Protein AF-A0A9D1M3H6-F1 (afdb_monomer_lite)

Radius of gyration: 20.83 Å; chains: 1; bounding box: 47×31×53 Å

Organism: NCBI:txid2840917

Structure (mmCIF, N/CA/C/O backbone):
data_AF-A0A9D1M3H6-F1
#
_entry.id   AF-A0A9D1M3H6-F1
#
loop_
_atom_site.group_PDB
_atom_site.id
_atom_site.type_symbol
_atom_site.label_atom_id
_atom_site.label_alt_id
_atom_site.label_comp_id
_atom_site.label_asym_id
_atom_site.label_entity_id
_atom_site.label_seq_id
_atom_site.pdbx_PDB_ins_code
_atom_site.Cartn_x
_atom_site.Cartn_y
_atom_site.Cartn_z
_atom_site.occupancy
_atom_site.B_iso_or_equiv
_atom_site.auth_seq_id
_atom_site.auth_comp_id
_atom_site.auth_asym_id
_atom_site.auth_atom_id
_atom_site.pdbx_PDB_model_num
ATOM 1 N N . MET A 1 1 ? 2.008 -1.359 24.273 1.00 70.06 1 MET A N 1
ATOM 2 C CA . MET A 1 1 ? 1.158 -1.748 25.424 1.00 70.06 1 MET A CA 1
ATOM 3 C C . MET A 1 1 ? 1.472 -3.184 25.779 1.00 70.06 1 MET A C 1
ATOM 5 O O . MET A 1 1 ? 1.703 -3.962 24.865 1.00 70.06 1 MET A O 1
ATOM 9 N N . ASN A 1 2 ? 1.481 -3.533 27.064 1.00 79.81 2 ASN A N 1
ATOM 10 C CA . ASN A 1 2 ? 1.615 -4.932 27.475 1.00 79.81 2 ASN A CA 1
ATOM 11 C C . ASN A 1 2 ? 0.272 -5.684 27.348 1.00 79.81 2 ASN A C 1
ATOM 13 O O . ASN A 1 2 ? -0.793 -5.068 27.274 1.00 79.81 2 ASN A O 1
ATOM 17 N N . TYR A 1 3 ? 0.318 -7.016 27.345 1.00 74.44 3 TYR A N 1
ATOM 18 C CA . TYR A 1 3 ? -0.851 -7.882 27.142 1.00 74.44 3 TYR A CA 1
ATOM 19 C C . TYR A 1 3 ? -2.010 -7.603 28.121 1.00 74.44 3 TYR A C 1
ATOM 21 O O . TYR A 1 3 ? -3.166 -7.483 27.715 1.00 74.44 3 TYR A O 1
ATOM 29 N N . LYS A 1 4 ? -1.705 -7.398 29.412 1.00 78.25 4 LYS A N 1
ATOM 30 C CA . LYS A 1 4 ? -2.712 -7.070 30.441 1.00 78.25 4 LYS A CA 1
ATOM 31 C C . LYS A 1 4 ? -3.435 -5.753 30.143 1.00 78.25 4 LYS A C 1
ATOM 33 O O . LYS A 1 4 ? -4.651 -5.666 30.302 1.00 78.25 4 LYS A O 1
ATOM 38 N N . GLN A 1 5 ? -2.708 -4.731 29.690 1.00 79.56 5 GLN A N 1
ATOM 39 C CA . GLN A 1 5 ? -3.295 -3.447 29.299 1.00 79.56 5 GLN A CA 1
ATOM 40 C C . GLN A 1 5 ? -4.213 -3.594 28.081 1.00 79.56 5 GLN A C 1
ATOM 42 O O . GLN A 1 5 ? -5.284 -2.991 28.058 1.00 79.56 5 GLN A O 1
ATOM 47 N N . ILE A 1 6 ? -3.809 -4.400 27.095 1.00 75.56 6 ILE A N 1
ATOM 48 C CA . ILE A 1 6 ? -4.586 -4.674 25.878 1.00 75.56 6 ILE A CA 1
ATOM 49 C C . ILE A 1 6 ? -5.920 -5.329 26.252 1.00 75.56 6 ILE A C 1
ATOM 51 O O . ILE A 1 6 ? -6.974 -4.786 25.920 1.00 75.56 6 ILE A O 1
ATOM 55 N N . ILE A 1 7 ? -5.888 -6.416 27.030 1.00 76.00 7 ILE A N 1
ATOM 56 C CA . ILE A 1 7 ? -7.101 -7.078 27.538 1.00 76.00 7 ILE A CA 1
ATOM 57 C C . ILE A 1 7 ? -7.979 -6.100 28.321 1.00 76.00 7 ILE A C 1
ATOM 59 O O . ILE A 1 7 ? -9.190 -6.060 28.114 1.00 76.00 7 ILE A O 1
ATOM 63 N N . GLY A 1 8 ? -7.384 -5.273 29.185 1.00 77.06 8 GLY A N 1
ATOM 64 C CA . GLY A 1 8 ? -8.122 -4.274 29.955 1.00 77.06 8 GLY A CA 1
ATOM 65 C C . GLY A 1 8 ? -8.853 -3.252 29.078 1.00 77.06 8 GLY A C 1
ATOM 66 O O . GLY A 1 8 ? -9.978 -2.867 29.395 1.00 77.06 8 GLY A O 1
ATOM 67 N N . VAL A 1 9 ? -8.257 -2.824 27.959 1.00 78.94 9 VAL A N 1
ATOM 68 C CA . VAL A 1 9 ? -8.929 -1.944 26.991 1.00 78.94 9 VAL A CA 1
ATOM 69 C C . VAL A 1 9 ? -10.093 -2.662 26.326 1.00 78.94 9 VAL A C 1
ATOM 71 O O . VAL A 1 9 ? -11.199 -2.123 26.335 1.00 78.94 9 VAL A O 1
ATOM 74 N N . PHE A 1 10 ? -9.881 -3.876 25.812 1.00 74.88 10 PHE A N 1
ATOM 75 C CA . PHE A 1 10 ? -10.959 -4.641 25.189 1.00 74.88 10 PHE A CA 1
ATOM 76 C C . PHE A 1 10 ? -12.098 -4.904 26.177 1.00 74.88 10 PHE A C 1
ATOM 78 O O . PHE A 1 10 ? -13.248 -4.627 25.853 1.00 74.88 10 PHE A O 1
ATOM 85 N N . SER A 1 11 ? -11.812 -5.329 27.405 1.00 75.38 11 SER A N 1
ATOM 86 C CA . SER A 1 11 ? -12.838 -5.589 28.422 1.00 75.38 11 SER A CA 1
ATOM 87 C C . SER A 1 11 ? -13.681 -4.344 28.709 1.00 75.38 11 SER A C 1
ATOM 89 O O . SER A 1 11 ? -14.906 -4.379 28.588 1.00 75.38 11 SER A O 1
ATOM 91 N N . ARG A 1 12 ? -13.032 -3.195 28.951 1.00 77.00 12 ARG A N 1
ATOM 92 C CA . ARG A 1 12 ? -13.730 -1.930 29.235 1.00 77.00 12 ARG A CA 1
ATOM 93 C C . ARG A 1 12 ? -14.523 -1.385 28.049 1.00 77.00 12 ARG A C 1
ATOM 95 O O . ARG A 1 12 ? -15.589 -0.814 28.249 1.00 77.00 12 ARG A O 1
ATOM 102 N N . LYS A 1 13 ? -13.987 -1.495 26.830 1.00 72.88 13 LYS A N 1
ATOM 103 C CA . LYS A 1 13 ? -14.563 -0.859 25.632 1.00 72.88 13 LYS A CA 1
ATOM 104 C C . LYS A 1 13 ? -15.571 -1.736 24.899 1.00 72.88 13 LYS A C 1
ATOM 106 O O . LYS A 1 13 ? -16.406 -1.200 24.187 1.00 72.88 13 LYS A O 1
ATOM 111 N N . THR A 1 14 ? -15.487 -3.056 25.050 1.00 64.31 14 THR A N 1
ATOM 112 C CA . THR A 1 14 ? -16.315 -4.009 24.290 1.00 64.31 14 THR A CA 1
ATOM 113 C C . THR A 1 14 ? -17.298 -4.785 25.163 1.00 64.31 14 THR A C 1
ATOM 115 O O . THR A 1 14 ? -18.251 -5.359 24.640 1.00 64.31 14 THR A O 1
ATOM 118 N N . GLN A 1 15 ? -17.074 -4.821 26.487 1.00 64.31 15 GLN A N 1
ATOM 119 C CA . GLN A 1 15 ? -17.830 -5.652 27.433 1.00 64.31 15 GLN A CA 1
ATOM 120 C C . GLN A 1 15 ? -17.930 -7.130 26.999 1.00 64.31 15 GLN A C 1
ATOM 122 O O . GLN A 1 15 ? -18.896 -7.828 27.325 1.00 64.31 15 GLN A O 1
ATOM 127 N N . LEU A 1 16 ? -16.964 -7.618 26.213 1.00 59.72 16 LEU A N 1
ATOM 128 C CA . LEU A 1 16 ? -16.897 -9.023 25.830 1.00 59.72 16 LEU A CA 1
ATOM 129 C C . LEU A 1 16 ? -16.544 -9.852 27.073 1.00 59.72 16 LEU A C 1
ATOM 131 O O . LEU A 1 16 ? -15.581 -9.563 27.783 1.00 59.72 16 LEU A O 1
ATOM 135 N N . LYS A 1 17 ? -17.342 -10.886 27.346 1.00 57.31 17 LYS A N 1
ATOM 136 C CA . LYS A 1 17 ? -17.056 -11.857 28.410 1.00 57.31 17 LYS A CA 1
ATOM 137 C C . LYS A 1 17 ? -15.958 -12.810 27.925 1.00 57.31 17 LYS A C 1
ATOM 139 O O . LYS A 1 17 ? -15.936 -13.147 26.744 1.00 57.31 17 LYS A O 1
ATOM 144 N N . ASN A 1 18 ? -15.082 -13.257 28.824 1.00 59.19 18 ASN A N 1
ATOM 145 C CA . ASN A 1 18 ? -14.016 -14.230 28.544 1.00 59.19 18 ASN A CA 1
ATOM 146 C C . ASN A 1 18 ? -12.940 -13.764 27.536 1.00 59.19 18 ASN A C 1
ATOM 148 O O . ASN A 1 18 ? -12.353 -14.599 26.849 1.00 59.19 18 ASN A O 1
ATOM 152 N N . ILE A 1 19 ? -12.645 -12.456 27.437 1.00 59.03 19 ILE A N 1
ATOM 153 C CA . ILE A 1 19 ? -11.546 -11.947 26.579 1.00 59.03 19 ILE A CA 1
ATOM 154 C C . ILE A 1 19 ? -10.206 -12.610 26.922 1.00 59.03 19 ILE A C 1
ATOM 156 O O . ILE A 1 19 ? -9.395 -12.841 26.033 1.00 59.03 19 ILE A O 1
ATOM 160 N N . GLU A 1 20 ? -9.983 -12.952 28.191 1.00 56.38 20 GLU A N 1
ATOM 161 C CA . GLU A 1 20 ? -8.773 -13.644 28.650 1.00 56.38 20 GLU A CA 1
ATOM 162 C C . GLU A 1 20 ? -8.575 -15.044 28.053 1.00 56.38 20 GLU A C 1
ATOM 164 O O . GLU A 1 20 ? -7.439 -15.505 27.960 1.00 56.38 20 GLU A O 1
ATOM 169 N N . ASN A 1 21 ? -9.652 -15.682 27.581 1.00 52.91 21 ASN A N 1
ATOM 170 C CA . ASN A 1 21 ? -9.607 -16.980 26.905 1.00 52.91 21 ASN A CA 1
ATOM 171 C C . ASN A 1 21 ? -9.365 -16.851 25.397 1.00 52.91 21 ASN A C 1
ATOM 173 O O . ASN A 1 21 ? -9.100 -17.849 24.723 1.00 52.91 21 ASN A O 1
ATOM 177 N N . VAL A 1 22 ? -9.452 -15.639 24.846 1.00 55.09 22 VAL A N 1
ATOM 178 C CA . VAL A 1 22 ? -9.087 -15.399 23.455 1.00 55.09 22 VAL A CA 1
ATOM 179 C C . VAL A 1 22 ? -7.563 -15.380 23.394 1.00 55.09 22 VAL A C 1
ATOM 181 O O . VAL A 1 22 ? -6.925 -14.478 23.932 1.00 55.09 22 VAL A O 1
ATOM 184 N N . ARG A 1 23 ? -6.960 -16.381 22.739 1.00 52.44 23 ARG A N 1
ATOM 185 C CA . ARG A 1 23 ? -5.527 -16.362 22.420 1.00 52.44 23 ARG A CA 1
ATOM 186 C C . ARG A 1 23 ? -5.271 -15.263 21.397 1.00 52.44 23 ARG A C 1
ATOM 188 O O . ARG A 1 23 ? -5.345 -15.482 20.191 1.00 52.44 23 ARG A O 1
ATOM 195 N N . LEU A 1 24 ? -4.996 -14.068 21.901 1.00 56.06 24 LEU A N 1
ATOM 196 C CA . LEU A 1 24 ? -4.527 -12.939 21.118 1.00 56.06 24 LEU A CA 1
ATOM 197 C C . LEU A 1 24 ? -3.051 -13.194 20.793 1.00 56.06 24 LEU A C 1
ATOM 199 O O . LEU A 1 24 ? -2.171 -12.632 21.435 1.00 56.06 24 LEU A O 1
ATOM 203 N N . ASN A 1 25 ? -2.772 -14.125 19.876 1.00 51.84 25 ASN A N 1
ATOM 204 C CA . ASN A 1 25 ? -1.402 -14.360 19.427 1.00 51.84 25 ASN A CA 1
ATOM 205 C C . ASN A 1 25 ? -0.827 -13.047 18.870 1.00 51.84 25 ASN A C 1
ATOM 207 O O . ASN A 1 25 ? -1.521 -12.313 18.164 1.00 51.84 25 ASN A O 1
ATOM 211 N N . ASP A 1 26 ? 0.437 -12.774 19.197 1.00 50.47 26 ASP A N 1
ATOM 212 C CA . ASP A 1 26 ? 1.200 -11.537 18.946 1.00 50.47 26 ASP A CA 1
ATOM 213 C C . ASP A 1 26 ? 1.441 -11.191 17.458 1.00 50.47 26 ASP A C 1
ATOM 215 O O . ASP A 1 26 ? 2.391 -10.499 17.099 1.00 50.47 26 ASP A O 1
ATOM 219 N N . GLY A 1 27 ? 0.581 -11.626 16.546 1.00 53.16 27 GLY A N 1
ATOM 220 C CA . GLY A 1 27 ? 0.722 -11.300 15.141 1.00 53.16 27 GLY A CA 1
ATOM 221 C C . GLY A 1 27 ? -0.493 -11.717 14.344 1.00 53.16 27 GLY A C 1
ATOM 222 O O . GLY A 1 27 ? -0.684 -12.902 14.096 1.00 53.16 27 GLY A O 1
ATOM 223 N N . LYS A 1 28 ? -1.215 -10.698 13.863 1.00 54.66 28 LYS A N 1
ATOM 224 C CA . LYS A 1 28 ? -2.312 -10.746 12.884 1.00 54.66 28 LYS A CA 1
ATOM 225 C C . LYS A 1 28 ? -3.660 -11.170 13.472 1.00 54.66 28 LYS A C 1
ATOM 227 O O . LYS A 1 28 ? -3.860 -12.298 13.909 1.00 54.66 28 LYS A O 1
ATOM 232 N N . ILE A 1 29 ? -4.611 -10.235 13.462 1.00 56.31 29 ILE A N 1
ATOM 233 C CA . ILE A 1 29 ? -6.011 -10.522 13.779 1.00 56.31 29 ILE A CA 1
ATOM 234 C C . ILE A 1 29 ? -6.713 -10.975 12.505 1.00 56.31 29 ILE A C 1
ATOM 236 O O . ILE A 1 29 ? -6.672 -10.291 11.484 1.00 56.31 29 ILE A O 1
ATOM 240 N N . GLU A 1 30 ? -7.418 -12.099 12.585 1.00 61.38 30 GLU A N 1
ATOM 241 C CA . GLU A 1 30 ? -8.314 -12.520 11.517 1.00 61.38 30 GLU A CA 1
ATOM 242 C C . GLU A 1 30 ? -9.438 -11.481 11.328 1.00 61.38 30 GLU A C 1
ATOM 244 O O . GLU A 1 30 ? -10.147 -11.121 12.273 1.00 61.38 30 GLU A O 1
ATOM 249 N N . ILE A 1 31 ? -9.636 -11.011 10.092 1.00 60.88 31 ILE A N 1
ATOM 250 C CA . ILE A 1 31 ? -10.613 -9.960 9.748 1.00 60.88 31 ILE A CA 1
ATOM 251 C C . ILE A 1 31 ? -12.024 -10.275 10.268 1.00 60.88 31 ILE A C 1
ATOM 253 O O . ILE A 1 31 ? -12.735 -9.370 10.711 1.00 60.88 31 ILE A O 1
ATOM 257 N N . ASN A 1 32 ? -12.448 -11.540 10.234 1.00 62.97 32 ASN A N 1
ATOM 258 C CA . ASN A 1 32 ? -13.777 -11.942 10.700 1.00 62.97 32 ASN A CA 1
ATOM 259 C C . ASN A 1 32 ? -13.934 -11.764 12.212 1.00 62.97 32 ASN A C 1
ATOM 261 O O . ASN A 1 32 ? -14.966 -11.274 12.679 1.00 62.97 32 ASN A O 1
ATOM 265 N N . PHE A 1 33 ? -12.888 -12.090 12.970 1.00 67.50 33 PHE A N 1
ATOM 266 C CA . PHE A 1 33 ? -12.861 -11.892 14.411 1.00 67.50 33 PHE A CA 1
ATOM 267 C C . PHE A 1 33 ? -12.920 -10.400 14.763 1.00 67.50 33 PHE A C 1
ATOM 269 O O . PHE A 1 33 ? -13.733 -9.990 15.593 1.00 67.50 33 PHE A O 1
ATOM 276 N N . LEU A 1 34 ? -12.163 -9.556 14.053 1.00 67.56 34 LEU A N 1
ATOM 277 C CA . LEU A 1 34 ? -12.243 -8.107 14.240 1.00 67.56 34 LEU A CA 1
ATOM 278 C C . LEU A 1 34 ? -13.634 -7.550 13.920 1.00 67.56 34 LEU A C 1
ATOM 280 O O . LEU A 1 34 ? -14.164 -6.746 14.685 1.00 67.56 34 LEU A O 1
ATOM 284 N N . LYS A 1 35 ? -14.251 -7.983 12.815 1.00 66.94 35 LYS A N 1
ATOM 285 C CA . LYS A 1 35 ? -15.619 -7.577 12.455 1.00 66.94 35 LYS A CA 1
ATOM 286 C C . LYS A 1 35 ? -16.620 -7.936 13.552 1.00 66.94 35 LYS A C 1
ATOM 288 O O . LYS A 1 35 ? -17.513 -7.138 13.827 1.00 66.94 35 LYS A O 1
ATOM 293 N N . SER A 1 36 ? -16.456 -9.094 14.194 1.00 68.56 36 SER A N 1
ATOM 294 C CA . SER A 1 36 ? -17.273 -9.510 15.340 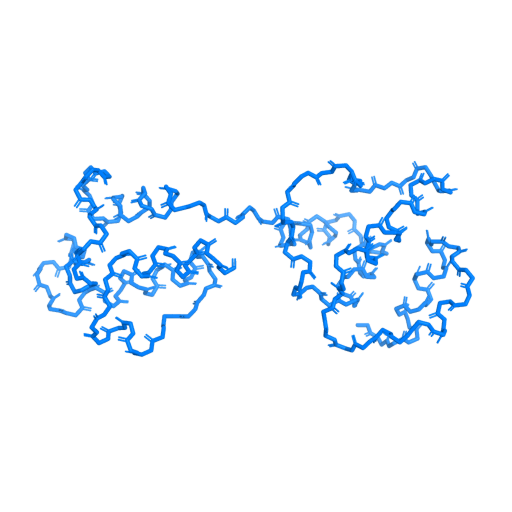1.00 68.56 36 SER A CA 1
ATOM 295 C C . SER A 1 36 ? -17.095 -8.578 16.546 1.00 68.56 36 SER A C 1
ATOM 297 O O . SER A 1 36 ? -18.081 -8.134 17.140 1.00 68.56 36 SER A O 1
ATOM 299 N N . ILE A 1 37 ? -15.850 -8.194 16.856 1.00 68.94 37 ILE A N 1
ATOM 300 C CA . ILE A 1 37 ? -15.549 -7.224 17.917 1.00 68.94 37 ILE A CA 1
ATOM 301 C C . ILE A 1 37 ? -16.177 -5.861 17.599 1.00 68.94 37 ILE A C 1
ATOM 303 O O . ILE A 1 37 ? -16.911 -5.322 18.423 1.00 68.94 37 ILE A O 1
ATOM 307 N N . VAL A 1 38 ? -15.940 -5.312 16.404 1.00 69.31 38 VAL A N 1
ATOM 308 C CA . VAL A 1 38 ? -16.473 -4.003 15.983 1.00 69.31 38 VAL A CA 1
ATOM 309 C C . VAL A 1 38 ? -18.000 -3.996 16.005 1.00 69.31 38 VAL A C 1
ATOM 311 O O . VAL A 1 38 ? -18.601 -3.044 16.500 1.00 69.31 38 VAL A O 1
ATOM 314 N N . ARG A 1 39 ? -18.640 -5.069 15.523 1.00 70.69 39 ARG A N 1
ATOM 315 C CA . ARG A 1 39 ? -20.097 -5.229 15.592 1.00 70.69 39 ARG A CA 1
ATOM 316 C C . ARG A 1 39 ? -20.584 -5.216 17.042 1.00 70.69 39 ARG A C 1
ATOM 318 O O . ARG A 1 39 ? -21.494 -4.457 17.355 1.00 70.69 39 ARG A O 1
ATOM 325 N N . SER A 1 40 ? -19.922 -5.960 17.927 1.00 66.69 40 SER A N 1
ATOM 326 C CA . SER A 1 40 ? -20.262 -6.002 19.355 1.00 66.69 40 SER A CA 1
ATOM 327 C C . SER A 1 40 ? -20.150 -4.628 20.024 1.00 66.69 40 SER A C 1
ATOM 329 O O . SER A 1 40 ? -21.027 -4.253 20.799 1.00 66.69 40 SER A O 1
ATOM 331 N N . ILE A 1 41 ? -19.108 -3.848 19.706 1.00 64.44 41 ILE A N 1
ATOM 332 C CA . ILE A 1 41 ? -18.961 -2.470 20.203 1.00 64.44 41 ILE A CA 1
ATOM 333 C C . ILE A 1 41 ? -20.089 -1.585 19.651 1.00 64.44 41 ILE A C 1
ATOM 335 O O . ILE A 1 41 ? -20.717 -0.842 20.405 1.00 64.44 41 ILE A O 1
ATOM 339 N N . SER A 1 42 ? -20.373 -1.674 18.349 1.00 67.00 42 SER A N 1
ATOM 340 C CA . SER A 1 42 ? -21.428 -0.890 17.699 1.00 67.00 42 SER A CA 1
ATOM 341 C C . SER A 1 42 ? -22.798 -1.130 18.328 1.00 67.00 42 SER A C 1
ATOM 343 O O . SER A 1 42 ? -23.520 -0.174 18.586 1.00 67.00 42 SER A O 1
ATOM 345 N N . GLU A 1 43 ? -23.157 -2.392 18.558 1.00 70.00 43 GLU A N 1
ATOM 346 C CA . GLU A 1 43 ? -24.468 -2.792 19.080 1.00 70.00 43 GLU A CA 1
ATOM 347 C C . GLU A 1 43 ? -24.640 -2.439 20.560 1.00 70.00 43 GLU A C 1
ATOM 349 O O . GLU A 1 43 ? -25.735 -2.084 20.982 1.00 70.00 43 GLU A O 1
ATOM 354 N N . ARG A 1 44 ? -23.567 -2.530 21.358 1.00 65.81 44 ARG A N 1
ATOM 355 C CA . ARG A 1 44 ? -23.645 -2.372 22.821 1.00 65.81 44 ARG A CA 1
ATOM 356 C C . ARG A 1 44 ? -23.318 -0.972 23.308 1.00 65.81 44 ARG A C 1
ATOM 358 O O . ARG A 1 44 ? -23.843 -0.537 24.327 1.00 65.81 44 ARG A O 1
ATOM 365 N N . CYS A 1 45 ? -22.419 -0.281 22.619 1.00 62.03 45 CYS A N 1
ATOM 366 C CA . CYS A 1 45 ? -21.927 1.026 23.038 1.00 62.03 45 CYS A CA 1
ATOM 367 C C . CYS A 1 45 ? -22.435 2.162 22.147 1.00 62.03 45 CYS A C 1
ATOM 369 O O . CYS A 1 45 ? -22.153 3.315 22.466 1.00 62.03 45 CYS A O 1
ATOM 371 N N . PHE A 1 46 ? -23.128 1.857 21.036 1.00 59.16 46 PHE A N 1
ATOM 372 C CA . PHE A 1 46 ? -23.578 2.825 20.018 1.00 59.16 46 PHE A CA 1
ATOM 373 C C . PHE A 1 46 ? -22.469 3.789 19.567 1.00 59.16 46 PHE A C 1
ATOM 375 O O . PHE A 1 46 ? -22.709 4.924 19.162 1.00 59.16 46 PHE A O 1
ATOM 382 N N . ARG A 1 47 ? -21.220 3.338 19.681 1.00 56.69 47 ARG A N 1
ATOM 383 C CA . ARG A 1 47 ? -20.012 4.113 19.436 1.00 56.69 47 ARG A CA 1
ATOM 384 C C . ARG A 1 47 ? -19.075 3.228 18.662 1.00 56.69 47 ARG A C 1
ATOM 386 O O . ARG A 1 47 ? -18.514 2.292 19.211 1.00 56.69 47 ARG A O 1
ATOM 393 N N . THR A 1 48 ? -18.906 3.511 17.388 1.00 59.81 48 THR A N 1
ATOM 394 C CA . THR A 1 48 ? -17.909 2.820 16.588 1.00 59.81 48 THR A CA 1
ATOM 395 C C . THR A 1 48 ? -17.361 3.786 15.561 1.00 59.81 48 THR A C 1
ATOM 397 O O . THR A 1 48 ? -18.109 4.430 14.832 1.00 59.81 48 THR A O 1
ATOM 400 N N . GLU A 1 49 ? -16.038 3.888 15.518 1.00 58.84 49 GLU A N 1
ATOM 401 C CA . GLU A 1 49 ? -15.330 4.672 14.507 1.00 58.84 49 GLU A CA 1
ATOM 402 C C . GLU A 1 49 ? -15.287 3.952 13.148 1.00 58.84 49 GLU A C 1
ATOM 404 O O . GLU A 1 49 ? -14.821 4.516 12.162 1.00 58.84 49 GLU A O 1
ATOM 409 N N . PHE A 1 50 ? -15.789 2.712 13.080 1.00 63.69 50 PHE A N 1
ATOM 410 C CA . PHE A 1 50 ? -15.713 1.853 11.904 1.00 63.69 50 PHE A CA 1
ATOM 411 C C . PHE A 1 50 ? -17.072 1.274 11.518 1.00 63.69 50 PHE A C 1
ATOM 413 O O . PHE A 1 50 ? -17.868 0.847 12.356 1.00 63.69 50 PHE A O 1
ATOM 420 N N . SER A 1 51 ? -17.318 1.180 10.214 1.00 66.19 51 SER A N 1
ATOM 421 C CA . SER A 1 51 ? -18.515 0.522 9.696 1.00 66.19 51 SER A CA 1
ATOM 422 C C . SER A 1 51 ? -18.272 -0.979 9.515 1.00 66.19 51 SER A C 1
ATOM 424 O O . SER A 1 51 ? -17.481 -1.354 8.645 1.00 66.19 51 SER A O 1
ATOM 426 N N . PRO A 1 52 ? -18.997 -1.873 10.216 1.00 62.97 52 PRO A N 1
ATOM 427 C CA . PRO A 1 52 ? -18.907 -3.316 9.976 1.00 62.97 52 PRO A CA 1
ATOM 428 C C . PRO A 1 52 ? -19.422 -3.726 8.581 1.00 62.97 52 PRO A C 1
ATOM 430 O O . PRO A 1 52 ? -19.292 -4.887 8.197 1.00 62.97 52 PRO A O 1
ATOM 433 N N . ARG A 1 53 ? -20.017 -2.788 7.827 1.00 65.94 53 ARG A N 1
ATOM 434 C CA . ARG A 1 53 ? -20.526 -2.969 6.458 1.00 65.94 53 ARG A CA 1
ATOM 435 C C . ARG A 1 53 ? -19.546 -2.501 5.377 1.00 65.94 53 ARG A C 1
ATOM 437 O O . ARG A 1 53 ? -19.859 -2.627 4.195 1.00 65.94 53 ARG A O 1
ATOM 444 N N . SER A 1 54 ? -18.399 -1.932 5.756 1.00 66.25 54 SER A N 1
ATOM 445 C CA . SER A 1 54 ? -17.387 -1.489 4.796 1.00 66.25 54 SER A CA 1
ATOM 446 C C . SER A 1 54 ? -16.922 -2.655 3.920 1.00 66.25 54 SER A C 1
ATOM 448 O O . SER A 1 54 ? -16.587 -3.728 4.427 1.00 66.25 54 SER A O 1
ATOM 450 N N . ARG A 1 55 ? -16.897 -2.431 2.602 1.00 61.31 55 ARG A N 1
ATOM 451 C CA . ARG A 1 55 ? -16.346 -3.375 1.616 1.00 61.31 55 ARG A CA 1
ATOM 452 C C . ARG A 1 55 ? -14.838 -3.214 1.419 1.00 61.31 55 ARG A C 1
ATOM 454 O O . ARG A 1 55 ? -14.239 -4.040 0.742 1.00 61.31 55 ARG A O 1
ATOM 461 N N . TYR A 1 56 ? -14.230 -2.171 1.985 1.00 59.72 56 TYR A N 1
ATOM 462 C CA . TYR A 1 56 ? -12.797 -1.946 1.844 1.00 59.72 56 TYR A CA 1
ATOM 463 C C . TYR A 1 56 ? -12.005 -3.055 2.541 1.00 59.72 56 TYR A C 1
ATOM 465 O O . TYR A 1 56 ? -12.260 -3.381 3.704 1.00 59.72 56 TYR A O 1
ATOM 473 N N . ALA A 1 57 ? -11.030 -3.611 1.820 1.00 53.38 57 ALA A N 1
ATOM 474 C CA . ALA A 1 57 ? -10.014 -4.508 2.353 1.00 53.38 57 ALA A CA 1
ATOM 475 C C . ALA A 1 57 ? -9.029 -3.688 3.194 1.00 53.38 57 ALA A C 1
ATOM 477 O O . ALA A 1 57 ? -7.929 -3.347 2.774 1.00 53.38 57 ALA A O 1
ATOM 478 N N . TRP A 1 58 ? -9.489 -3.288 4.370 1.00 62.25 58 TRP A N 1
ATOM 479 C CA . TRP A 1 58 ? -8.673 -2.643 5.382 1.00 62.25 58 TRP A CA 1
ATOM 480 C C . TRP A 1 58 ? -7.443 -3.515 5.696 1.00 62.25 58 TRP A C 1
ATOM 482 O O . TRP A 1 58 ? -7.574 -4.741 5.769 1.00 62.25 58 TRP A O 1
ATOM 492 N N . ASN A 1 59 ? -6.267 -2.919 5.922 1.00 59.22 59 ASN A N 1
ATOM 493 C CA . ASN A 1 59 ? -4.998 -3.646 6.097 1.00 59.22 59 ASN A CA 1
ATOM 494 C C . ASN A 1 59 ? -4.884 -4.403 7.447 1.00 59.22 59 ASN A C 1
ATOM 496 O O . ASN A 1 59 ? -3.792 -4.636 7.959 1.00 59.22 59 ASN A O 1
ATOM 500 N N . TRP A 1 60 ? -6.006 -4.812 8.053 1.00 59.53 60 TRP A N 1
ATOM 501 C CA . TRP A 1 60 ? -6.063 -5.438 9.382 1.00 59.53 60 TRP A CA 1
ATOM 502 C C . TRP A 1 60 ? -5.274 -6.730 9.499 1.00 59.53 60 TRP A C 1
ATOM 504 O O . TRP A 1 60 ? -4.834 -7.058 10.599 1.00 59.53 60 TRP A O 1
ATOM 514 N N . ASN A 1 61 ? -5.060 -7.431 8.383 1.00 53.88 61 ASN A N 1
ATOM 515 C CA . ASN A 1 61 ? -4.257 -8.649 8.362 1.00 53.88 61 ASN A CA 1
ATOM 516 C C . ASN A 1 61 ? -2.851 -8.423 8.933 1.00 53.88 61 ASN A C 1
ATOM 518 O O . ASN A 1 61 ? -2.254 -9.375 9.411 1.00 53.88 61 ASN A O 1
ATOM 522 N N . ASN A 1 62 ? -2.329 -7.193 8.927 1.00 60.16 62 ASN A N 1
ATOM 523 C CA . ASN A 1 62 ? -1.005 -6.874 9.463 1.00 60.16 62 ASN A CA 1
ATOM 524 C C . ASN A 1 62 ? -1.044 -5.965 10.707 1.00 60.16 62 ASN A C 1
ATOM 526 O O . ASN A 1 62 ? 0.004 -5.585 11.220 1.00 60.16 62 ASN A O 1
ATOM 530 N N . VAL A 1 63 ? -2.229 -5.641 11.235 1.00 69.00 63 VAL A N 1
ATOM 531 C CA . VAL A 1 63 ? -2.363 -4.746 12.392 1.00 69.00 63 VAL A CA 1
ATOM 532 C C . VAL A 1 63 ? -2.242 -5.536 13.691 1.00 69.00 63 VAL A C 1
ATOM 534 O O . VAL A 1 63 ? -2.984 -6.490 13.934 1.00 69.00 63 VAL A O 1
ATOM 537 N N . SER A 1 64 ? -1.317 -5.117 14.558 1.00 72.19 64 SER A N 1
ATOM 538 C CA . SER A 1 64 ? -1.161 -5.722 15.881 1.00 72.19 64 SER A CA 1
ATOM 539 C C . SER A 1 64 ? -2.375 -5.435 16.764 1.00 72.19 64 SER A C 1
ATOM 541 O O . SER A 1 64 ? -2.973 -4.355 16.716 1.00 72.19 64 SER A O 1
ATOM 543 N N . ILE A 1 65 ? -2.705 -6.362 17.660 1.00 70.94 65 ILE A N 1
ATOM 544 C CA . ILE A 1 65 ? -3.796 -6.138 18.608 1.00 70.94 65 ILE A CA 1
ATOM 545 C C . ILE A 1 65 ? -3.529 -4.973 19.569 1.00 70.94 65 ILE A C 1
ATOM 547 O O . ILE A 1 65 ? -4.459 -4.289 20.001 1.00 70.94 65 ILE A O 1
ATOM 551 N N . GLY A 1 66 ? -2.254 -4.692 19.851 1.00 76.69 66 GLY A N 1
ATOM 552 C CA . GLY A 1 66 ? -1.845 -3.511 20.602 1.00 76.69 66 GLY A CA 1
ATOM 553 C C . GLY A 1 66 ? -2.205 -2.213 19.881 1.00 76.69 66 GLY A C 1
ATOM 554 O O . GLY A 1 66 ? -2.647 -1.265 20.527 1.00 76.69 66 GLY A O 1
ATOM 555 N N . THR A 1 67 ? -2.085 -2.181 18.553 1.00 78.38 67 THR A N 1
ATOM 556 C CA . THR A 1 67 ? -2.494 -1.039 17.726 1.00 78.38 67 THR A CA 1
ATOM 557 C C . THR A 1 67 ? -4.007 -0.833 17.787 1.00 78.38 67 THR A C 1
ATOM 559 O O . THR A 1 67 ? -4.459 0.292 17.977 1.00 78.38 67 THR A O 1
ATOM 562 N N . ILE A 1 68 ? -4.800 -1.910 17.733 1.00 75.62 68 ILE A N 1
ATOM 563 C CA . ILE A 1 68 ? -6.265 -1.819 17.874 1.00 75.62 68 ILE A CA 1
ATOM 564 C C . ILE A 1 68 ? -6.654 -1.314 19.266 1.00 75.62 68 ILE A C 1
ATOM 566 O O . ILE A 1 68 ? -7.509 -0.441 19.392 1.00 75.62 68 ILE A O 1
ATOM 570 N N . ALA A 1 69 ? -6.006 -1.812 20.321 1.00 76.94 69 ALA A N 1
ATOM 571 C CA . ALA A 1 69 ? -6.249 -1.325 21.675 1.00 76.94 69 ALA A CA 1
ATOM 572 C C . ALA A 1 69 ? -5.914 0.170 21.809 1.00 76.94 69 ALA A C 1
ATOM 574 O O . ALA A 1 69 ? -6.726 0.923 22.344 1.00 76.94 69 ALA A O 1
ATOM 575 N N . ARG A 1 70 ? -4.777 0.623 21.259 1.00 80.56 70 ARG A N 1
ATOM 576 C CA . ARG A 1 70 ? -4.428 2.054 21.206 1.00 80.56 70 ARG A CA 1
ATOM 577 C C . ARG A 1 70 ? -5.467 2.861 20.446 1.00 80.56 70 ARG A C 1
ATOM 579 O O . ARG A 1 70 ? -5.826 3.938 20.895 1.00 80.56 70 ARG A O 1
ATOM 586 N N . LEU A 1 71 ? -6.005 2.328 19.358 1.00 80.50 71 LEU A N 1
ATOM 587 C CA . LEU A 1 71 ? -7.050 2.997 18.601 1.00 80.50 71 LEU A CA 1
ATOM 588 C C . LEU A 1 71 ? -8.352 3.143 19.416 1.00 80.50 71 LEU A C 1
ATOM 590 O O . LEU A 1 71 ? -8.998 4.180 19.365 1.00 80.50 71 LEU A O 1
ATOM 594 N N . LEU A 1 72 ? -8.707 2.152 20.241 1.00 77.19 72 LEU A N 1
ATOM 595 C CA . LEU A 1 72 ? -9.904 2.193 21.096 1.00 77.19 72 LEU A CA 1
ATOM 596 C C . LEU A 1 72 ? -9.756 3.058 22.366 1.00 77.19 72 LEU A C 1
ATOM 598 O O . LEU A 1 72 ? -10.765 3.427 22.986 1.00 77.19 72 LEU A O 1
ATOM 602 N N . SER A 1 73 ? -8.525 3.326 22.815 1.00 80.31 73 SER A N 1
ATOM 603 C CA . SER A 1 73 ? -8.248 4.044 24.071 1.00 80.31 73 SER A CA 1
ATOM 604 C C . SER A 1 73 ? -7.420 5.323 23.939 1.00 80.31 73 SER A C 1
ATOM 606 O O . SER A 1 73 ? -7.240 6.005 24.946 1.00 80.31 73 SER A O 1
ATOM 608 N N . GLY A 1 74 ? -6.875 5.608 22.760 1.00 80.50 74 GLY A N 1
ATOM 609 C CA . GLY A 1 74 ? -5.977 6.731 22.499 1.00 80.50 74 GLY A CA 1
ATOM 610 C C . GLY A 1 74 ? -6.691 8.080 22.472 1.00 80.50 74 GLY A C 1
ATOM 611 O O . GLY A 1 74 ? -7.921 8.162 22.495 1.00 80.50 74 GLY A O 1
ATOM 612 N N . LYS A 1 75 ? -5.898 9.154 22.429 1.00 85.44 75 LYS A N 1
ATOM 613 C CA . LYS A 1 75 ? -6.404 10.521 22.222 1.00 85.44 75 LYS A CA 1
ATOM 614 C C . LYS A 1 75 ? -6.836 10.716 20.759 1.00 85.44 75 LYS A C 1
ATOM 616 O O . LYS A 1 75 ? -6.260 10.048 19.899 1.00 85.44 75 LYS A O 1
ATOM 621 N N . PRO A 1 76 ? -7.780 11.627 20.455 1.00 80.94 76 PRO A N 1
ATOM 622 C CA . PRO A 1 76 ? -8.309 11.816 19.099 1.00 80.94 76 PRO A CA 1
ATOM 623 C C . PRO A 1 76 ? -7.248 11.974 17.998 1.00 80.94 76 PRO A C 1
ATOM 625 O O . PRO A 1 76 ? -7.421 11.466 16.892 1.00 80.94 76 PRO A O 1
ATOM 628 N N . GLU A 1 77 ? -6.136 12.646 18.291 1.00 85.12 77 GLU A N 1
ATOM 629 C CA . GLU A 1 77 ? -5.043 12.885 17.346 1.00 85.12 77 GLU A CA 1
ATOM 630 C C . GLU A 1 77 ? -4.245 11.603 17.064 1.00 85.12 77 GLU A C 1
ATOM 632 O O . GLU A 1 77 ? -3.947 11.278 15.916 1.00 85.12 77 GLU A O 1
ATOM 637 N N . GLU A 1 78 ? -3.946 10.828 18.109 1.00 84.19 78 GLU A N 1
ATOM 638 C CA . GLU A 1 78 ? -3.257 9.540 17.987 1.00 84.19 78 GLU A CA 1
ATOM 639 C C . GLU A 1 78 ? -4.133 8.524 17.245 1.00 84.19 78 GLU A C 1
ATOM 641 O O . GLU A 1 78 ? -3.657 7.818 16.355 1.00 84.19 78 GLU A O 1
ATOM 646 N N . THR A 1 79 ? -5.430 8.470 17.563 1.00 83.06 79 THR A N 1
ATOM 647 C CA . THR A 1 79 ? -6.362 7.566 16.880 1.00 83.06 79 THR A CA 1
ATOM 648 C C . THR A 1 79 ? -6.590 7.981 15.429 1.00 83.06 79 THR A C 1
ATOM 650 O O . THR A 1 79 ? -6.792 7.115 14.582 1.00 83.06 79 THR A O 1
ATOM 653 N N . ALA A 1 80 ? -6.522 9.274 15.090 1.00 81.88 80 ALA A N 1
ATOM 654 C CA . ALA A 1 80 ? -6.556 9.737 13.702 1.00 81.88 80 ALA A CA 1
ATOM 655 C C . ALA A 1 80 ? -5.351 9.235 12.890 1.00 81.88 80 ALA A C 1
ATOM 657 O O . ALA A 1 80 ? -5.548 8.705 11.798 1.00 81.88 80 ALA A O 1
ATOM 658 N N . LEU A 1 81 ? -4.133 9.327 13.433 1.00 84.19 81 LEU A N 1
ATOM 659 C CA . LEU A 1 81 ? -2.922 8.830 12.767 1.00 84.19 81 LEU A CA 1
ATOM 660 C C . LEU A 1 81 ? -2.963 7.311 12.573 1.00 84.19 81 LEU A C 1
ATOM 662 O O . LEU A 1 81 ? -2.755 6.824 11.465 1.00 84.19 81 LEU A O 1
ATOM 666 N N . LEU A 1 82 ? -3.325 6.567 13.623 1.00 81.62 82 LEU A N 1
ATOM 667 C CA . LEU A 1 82 ? -3.474 5.113 13.536 1.00 81.62 82 LEU A CA 1
ATOM 668 C C . LEU A 1 82 ? -4.556 4.709 12.525 1.00 81.62 82 LEU A C 1
ATOM 670 O O . LEU A 1 82 ? -4.387 3.737 11.795 1.00 81.62 82 LEU A O 1
ATOM 674 N N . ARG A 1 83 ? -5.666 5.456 12.4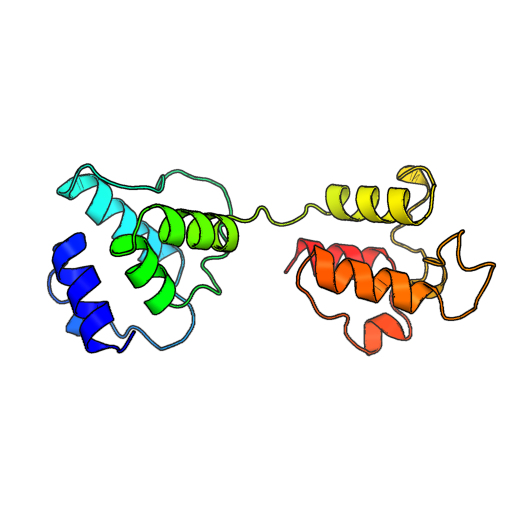43 1.00 78.88 83 ARG A N 1
ATOM 675 C CA . ARG A 1 83 ? -6.689 5.231 11.411 1.00 78.88 83 ARG A CA 1
ATOM 676 C C . ARG A 1 83 ? -6.138 5.469 10.013 1.00 78.88 83 ARG A C 1
ATOM 678 O O . ARG A 1 83 ? -6.410 4.650 9.145 1.00 78.88 83 ARG A O 1
ATOM 685 N N . ALA A 1 84 ? -5.390 6.548 9.795 1.00 79.38 84 ALA A N 1
ATOM 686 C CA . ALA A 1 84 ? -4.806 6.847 8.491 1.00 79.38 84 ALA A CA 1
ATOM 687 C C . ALA A 1 84 ? -3.864 5.728 8.022 1.00 79.38 84 ALA A C 1
ATOM 689 O O . ALA A 1 84 ? -3.934 5.324 6.869 1.00 79.38 84 ALA A O 1
ATOM 690 N N . GLU A 1 85 ? -3.059 5.176 8.930 1.00 77.75 85 GLU A N 1
ATOM 691 C CA . GLU A 1 85 ? -2.144 4.066 8.644 1.00 77.75 85 GLU A CA 1
ATOM 692 C C . GLU A 1 85 ? -2.894 2.757 8.331 1.00 77.75 85 GLU A C 1
ATOM 694 O O . GLU A 1 85 ? -2.634 2.097 7.328 1.00 77.75 85 GLU A O 1
ATOM 699 N N . ILE A 1 86 ? -3.883 2.391 9.153 1.00 74.00 86 ILE A N 1
ATOM 700 C CA . ILE A 1 86 ? -4.619 1.120 9.017 1.00 74.00 86 ILE A CA 1
ATOM 701 C C . ILE A 1 86 ? -5.589 1.129 7.827 1.00 74.00 86 ILE A C 1
ATOM 703 O O . ILE A 1 86 ? -5.836 0.092 7.197 1.00 74.00 86 ILE A O 1
ATOM 707 N N . LEU A 1 87 ? -6.197 2.286 7.564 1.00 72.56 87 LEU A N 1
ATOM 708 C CA . LEU A 1 87 ? -7.213 2.478 6.532 1.00 72.56 87 LEU A CA 1
ATOM 709 C C . LEU A 1 87 ? -6.644 3.070 5.242 1.00 72.56 87 LEU A C 1
ATOM 711 O O . LEU A 1 87 ? -7.435 3.400 4.355 1.00 72.56 87 LEU A O 1
ATOM 715 N N . ALA A 1 88 ? -5.319 3.209 5.130 1.00 74.50 88 ALA A N 1
ATOM 716 C CA . ALA A 1 88 ? -4.680 3.658 3.904 1.00 74.50 88 ALA A CA 1
ATOM 717 C C . ALA A 1 88 ? -5.206 2.817 2.725 1.00 74.50 88 ALA A C 1
ATOM 719 O O . ALA A 1 88 ? -5.189 1.579 2.792 1.00 74.50 88 ALA A O 1
ATOM 720 N N . PRO A 1 89 ? -5.746 3.451 1.670 1.00 71.81 89 PRO A N 1
ATOM 721 C CA . PRO A 1 89 ? -6.250 2.715 0.527 1.00 71.81 89 PRO A CA 1
ATOM 722 C C . PRO A 1 89 ? -5.092 1.964 -0.122 1.00 71.81 89 PRO A C 1
ATOM 724 O O . PRO A 1 89 ? -4.036 2.538 -0.383 1.00 71.81 89 PRO A O 1
ATOM 727 N N . ARG A 1 90 ? -5.305 0.678 -0.413 1.00 74.31 90 ARG A N 1
ATOM 728 C CA . ARG A 1 90 ? -4.347 -0.076 -1.220 1.00 74.31 90 ARG A CA 1
ATOM 729 C C . ARG A 1 90 ? -4.275 0.559 -2.608 1.00 74.31 90 ARG A C 1
ATOM 731 O O . ARG A 1 90 ? -5.334 0.806 -3.201 1.00 74.31 90 ARG A O 1
ATOM 738 N N . PRO A 1 91 ? -3.073 0.838 -3.128 1.00 83.69 91 PRO A N 1
ATOM 739 C CA . PRO A 1 91 ? -2.943 1.408 -4.455 1.00 83.69 91 PRO A CA 1
ATOM 740 C C . PRO A 1 91 ? -3.494 0.416 -5.480 1.00 83.69 91 PRO A C 1
ATOM 742 O O . PRO A 1 91 ? -3.135 -0.759 -5.498 1.00 83.69 91 PRO A O 1
ATOM 745 N N . SER A 1 92 ? -4.389 0.885 -6.347 1.00 88.50 92 SER A N 1
ATOM 746 C CA . SER A 1 92 ? -4.820 0.076 -7.485 1.00 88.50 92 SER A CA 1
ATOM 747 C C . SER A 1 92 ? -3.684 -0.034 -8.504 1.00 88.50 92 SER A C 1
ATOM 749 O O . SER A 1 92 ? -2.819 0.843 -8.572 1.00 88.50 92 SER A O 1
ATOM 751 N N . ALA A 1 93 ? -3.719 -1.053 -9.365 1.00 90.88 93 ALA A N 1
ATOM 752 C CA . ALA A 1 93 ? -2.773 -1.158 -10.478 1.00 90.88 93 ALA A CA 1
ATOM 753 C C . ALA A 1 93 ? -2.747 0.120 -11.344 1.00 90.88 93 ALA A C 1
ATOM 755 O O . ALA A 1 93 ? -1.686 0.565 -11.780 1.00 90.88 93 ALA A O 1
ATOM 756 N N . GLN A 1 94 ? -3.911 0.754 -11.523 1.00 92.12 94 GLN A N 1
ATOM 757 C CA . GLN A 1 94 ? -4.041 2.024 -12.229 1.00 92.12 94 GLN A CA 1
ATOM 758 C C . GLN A 1 94 ? -3.324 3.163 -11.493 1.00 92.12 94 GLN A C 1
ATOM 760 O O . GLN A 1 94 ? -2.607 3.927 -12.131 1.00 92.12 94 GLN A O 1
ATOM 765 N N . THR A 1 95 ? -3.467 3.256 -10.169 1.00 92.25 95 THR A N 1
ATOM 766 C CA . THR A 1 95 ? -2.790 4.266 -9.337 1.00 92.25 95 THR A CA 1
ATOM 767 C C . THR A 1 95 ? -1.274 4.164 -9.466 1.00 92.25 95 THR A C 1
ATOM 769 O O . THR A 1 95 ? -0.611 5.170 -9.703 1.00 92.25 95 THR A O 1
ATOM 772 N N . VAL A 1 96 ? -0.727 2.947 -9.372 1.00 94.31 96 VAL A N 1
ATOM 773 C CA . VAL A 1 96 ? 0.717 2.714 -9.530 1.00 94.31 96 VAL A CA 1
ATOM 774 C C . VAL A 1 96 ? 1.176 3.104 -10.934 1.00 94.31 96 VAL A C 1
ATOM 776 O O . VAL A 1 96 ? 2.207 3.754 -11.085 1.00 94.31 96 VAL A O 1
ATOM 779 N N . ARG A 1 97 ? 0.393 2.756 -11.964 1.00 95.19 97 ARG A N 1
ATOM 780 C CA . ARG A 1 97 ? 0.713 3.085 -13.358 1.00 95.19 97 ARG A CA 1
ATOM 781 C C . ARG A 1 97 ? 0.751 4.588 -13.616 1.00 95.19 97 ARG A C 1
ATOM 783 O O . ARG A 1 97 ? 1.680 5.051 -14.262 1.00 95.19 97 ARG A O 1
ATOM 790 N N . HIS A 1 98 ? -0.222 5.338 -13.103 1.00 95.19 98 HIS A N 1
ATOM 791 C CA . HIS A 1 98 ? -0.245 6.797 -13.257 1.00 95.19 98 HIS A CA 1
ATOM 792 C C . HIS A 1 98 ? 0.939 7.439 -12.539 1.00 95.19 98 HIS A C 1
ATOM 794 O O . HIS A 1 98 ? 1.620 8.273 -13.116 1.00 95.19 98 HIS A O 1
ATOM 800 N N . TYR A 1 99 ? 1.256 6.970 -11.331 1.00 94.50 99 TYR A N 1
ATOM 801 C CA . TYR A 1 99 ? 2.419 7.463 -10.603 1.00 94.50 99 TYR A CA 1
ATOM 802 C C . TYR A 1 99 ? 3.736 7.196 -11.354 1.00 94.50 99 TYR A C 1
ATOM 804 O O . TYR A 1 99 ? 4.590 8.071 -11.440 1.00 94.50 99 TYR A O 1
ATOM 812 N N . LEU A 1 100 ? 3.899 6.006 -11.943 1.00 94.88 100 LEU A N 1
ATOM 813 C CA . LEU A 1 100 ? 5.039 5.702 -12.817 1.00 94.88 100 LEU A CA 1
ATOM 814 C C . LEU A 1 100 ? 5.096 6.630 -14.036 1.00 94.88 100 LEU A C 1
ATOM 816 O O . LEU A 1 100 ? 6.175 7.091 -14.395 1.00 94.88 100 LEU A O 1
ATOM 820 N N . ALA A 1 101 ? 3.949 6.895 -14.658 1.00 94.75 101 ALA A N 1
ATOM 821 C CA . ALA A 1 101 ? 3.836 7.771 -15.816 1.00 94.75 101 ALA A CA 1
ATOM 822 C C . ALA A 1 101 ? 4.280 9.206 -15.481 1.00 94.75 101 ALA A C 1
ATOM 824 O O . ALA A 1 101 ? 5.095 9.771 -16.208 1.00 94.75 101 ALA A O 1
ATOM 825 N N . ASP A 1 102 ? 3.849 9.728 -14.327 1.00 94.00 102 ASP A N 1
ATOM 826 C CA . ASP A 1 102 ? 4.265 11.035 -13.806 1.00 94.00 102 ASP A CA 1
ATOM 827 C C . ASP A 1 102 ? 5.780 11.088 -13.551 1.00 94.00 102 ASP A C 1
ATOM 829 O O . ASP A 1 102 ? 6.445 12.033 -13.967 1.00 94.00 102 ASP A O 1
ATOM 833 N N . LEU A 1 103 ? 6.352 10.054 -12.915 1.00 91.56 103 LEU A N 1
ATOM 834 C CA . LEU A 1 103 ? 7.799 9.978 -12.663 1.00 91.56 103 LEU A CA 1
ATOM 835 C C . LEU A 1 103 ? 8.635 9.945 -13.949 1.00 91.56 103 LEU A C 1
ATOM 837 O O . LEU A 1 103 ? 9.779 10.400 -13.957 1.00 91.56 103 LEU A O 1
ATOM 841 N N . LEU A 1 104 ? 8.085 9.362 -15.013 1.00 91.50 104 LEU A N 1
ATOM 842 C CA . LEU A 1 104 ? 8.741 9.229 -16.310 1.00 91.50 104 LEU A CA 1
ATOM 843 C C . LEU A 1 104 ? 8.362 10.340 -17.295 1.00 91.50 104 LEU A C 1
ATOM 845 O O . LEU A 1 104 ? 8.826 10.306 -18.433 1.00 91.50 104 LEU A O 1
ATOM 849 N N . GLU A 1 105 ? 7.548 11.308 -16.866 1.00 92.62 105 GLU A N 1
ATOM 850 C CA . GLU A 1 105 ? 7.050 12.421 -17.681 1.00 92.62 105 GLU A CA 1
ATOM 851 C C . GLU A 1 105 ? 6.415 11.942 -19.002 1.00 92.62 105 GLU A C 1
ATOM 853 O O . GLU A 1 105 ? 6.654 12.494 -20.078 1.00 92.62 105 GLU A O 1
ATOM 858 N N . CYS A 1 106 ? 5.610 10.876 -18.934 1.00 93.00 106 CYS A N 1
ATOM 859 C CA . CYS A 1 106 ? 4.987 10.259 -20.103 1.00 93.00 106 CYS A CA 1
ATOM 860 C C . CYS A 1 106 ? 3.507 9.903 -19.866 1.00 93.00 106 CYS A C 1
ATOM 862 O O . CYS A 1 106 ? 3.069 9.832 -18.720 1.00 93.00 106 CYS A O 1
ATOM 864 N N . PRO A 1 107 ? 2.709 9.672 -20.925 1.00 95.06 107 PRO A N 1
ATOM 865 C CA . PRO A 1 107 ? 1.330 9.211 -20.777 1.00 95.06 107 PRO A CA 1
ATOM 866 C C . PRO A 1 107 ? 1.236 7.799 -20.159 1.00 95.06 107 PRO A C 1
ATOM 868 O O . PRO A 1 107 ? 2.046 6.932 -20.508 1.00 95.06 107 PRO A O 1
ATOM 871 N N . PRO A 1 108 ? 0.234 7.511 -19.300 1.00 94.06 108 PRO A N 1
ATOM 872 C CA . PRO A 1 108 ? 0.056 6.193 -18.678 1.00 94.06 108 PRO A CA 1
ATOM 873 C C . PRO A 1 108 ? -0.064 5.026 -19.666 1.00 94.06 108 PRO A C 1
ATOM 875 O O . PRO A 1 108 ? 0.275 3.894 -19.323 1.00 94.06 108 PRO A O 1
ATOM 878 N N . GLU A 1 109 ? -0.523 5.285 -20.891 1.00 94.44 109 GLU A N 1
ATOM 879 C CA . GLU A 1 109 ? -0.673 4.295 -21.961 1.00 94.44 109 GLU A CA 1
ATOM 880 C C . GLU A 1 109 ? 0.675 3.745 -22.445 1.00 94.44 109 GLU A C 1
ATOM 882 O O . GLU A 1 109 ? 0.732 2.633 -22.970 1.00 94.44 109 GLU A O 1
ATOM 887 N N . LEU A 1 110 ? 1.766 4.495 -22.248 1.00 93.88 110 LEU A N 1
ATOM 888 C CA . LEU A 1 110 ? 3.121 4.060 -22.596 1.00 93.88 110 LEU A CA 1
ATOM 889 C C . LEU A 1 110 ? 3.746 3.153 -21.529 1.00 93.88 110 LEU A C 1
ATOM 891 O O . LEU A 1 110 ? 4.731 2.464 -21.801 1.00 93.88 110 LEU A O 1
ATOM 895 N N . ILE A 1 111 ? 3.164 3.100 -20.328 1.00 95.38 111 ILE A N 1
ATOM 896 C CA . ILE A 1 111 ? 3.602 2.191 -19.270 1.00 95.38 111 ILE A CA 1
ATOM 897 C C . ILE A 1 111 ? 3.015 0.807 -19.549 1.00 95.38 111 ILE A C 1
ATOM 899 O O . ILE A 1 111 ? 1.890 0.502 -19.158 1.00 95.38 111 ILE A O 1
ATOM 903 N N . SER A 1 112 ? 3.775 -0.032 -20.250 1.00 94.12 112 SER A N 1
ATOM 904 C CA . SER A 1 112 ? 3.396 -1.411 -20.580 1.00 94.12 112 SER A CA 1
ATOM 905 C C . SER A 1 112 ? 3.786 -2.390 -19.474 1.00 94.12 112 SER A C 1
ATOM 907 O O . SER A 1 112 ? 4.877 -2.298 -18.920 1.00 94.12 112 SER A O 1
ATOM 909 N N . ASP A 1 113 ? 2.946 -3.393 -19.206 1.00 94.56 113 ASP A N 1
ATOM 910 C CA . ASP A 1 113 ? 3.260 -4.444 -18.227 1.00 94.56 113 ASP A CA 1
ATOM 911 C C . ASP A 1 113 ? 4.484 -5.282 -18.623 1.00 94.56 113 ASP A C 1
ATOM 913 O O . ASP A 1 113 ? 5.177 -5.799 -17.751 1.00 94.56 113 ASP A O 1
ATOM 917 N N . ASN A 1 114 ? 4.782 -5.378 -19.922 1.00 94.75 114 ASN A N 1
ATOM 918 C CA . ASN A 1 114 ? 5.915 -6.147 -20.447 1.00 94.75 114 ASN A CA 1
ATOM 919 C C . ASN A 1 114 ? 7.239 -5.36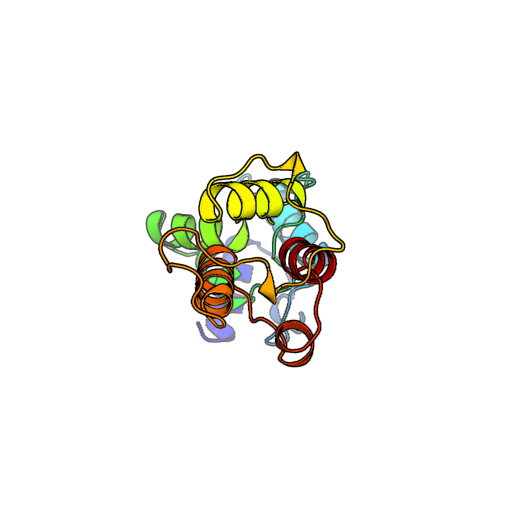7 -20.444 1.00 94.75 114 ASN A C 1
ATOM 921 O O . ASN A 1 114 ? 8.280 -5.940 -20.758 1.00 94.75 114 ASN A O 1
ATOM 925 N N . MET A 1 115 ? 7.205 -4.072 -20.117 1.00 93.69 115 MET A N 1
ATOM 926 C CA . MET A 1 115 ? 8.392 -3.222 -20.045 1.00 93.69 115 MET A CA 1
ATOM 927 C C . MET A 1 115 ? 9.359 -3.753 -18.978 1.00 93.69 115 MET A C 1
ATOM 929 O O . MET A 1 115 ? 8.937 -4.152 -17.886 1.00 93.69 115 MET A O 1
ATOM 933 N N . SER A 1 116 ? 10.661 -3.756 -19.268 1.00 93.50 116 SER A N 1
ATOM 934 C CA . SER A 1 116 ? 11.673 -4.096 -18.269 1.00 93.50 116 SER A CA 1
ATOM 935 C C . SER A 1 116 ? 11.729 -3.019 -17.191 1.00 93.50 116 SER A C 1
ATOM 937 O O . SER A 1 116 ? 11.682 -1.830 -17.491 1.00 93.50 116 SER A O 1
ATOM 939 N N . LEU A 1 117 ? 11.953 -3.396 -15.928 1.00 93.50 117 LEU A N 1
ATOM 940 C CA . LEU A 1 117 ? 12.178 -2.395 -14.876 1.00 93.50 117 LEU A CA 1
ATOM 941 C C . LEU A 1 117 ? 13.363 -1.471 -15.162 1.00 93.50 117 LEU A C 1
ATOM 943 O O . LEU A 1 117 ? 13.380 -0.343 -14.686 1.00 93.50 117 LEU A O 1
ATOM 947 N N . ARG A 1 118 ? 14.333 -1.913 -15.969 1.00 90.44 118 ARG A N 1
ATOM 948 C CA . ARG A 1 118 ? 15.481 -1.086 -16.371 1.00 90.44 118 ARG A CA 1
ATOM 949 C C . ARG A 1 118 ? 15.087 0.077 -17.280 1.00 90.44 118 ARG A C 1
ATOM 951 O O . ARG A 1 118 ? 15.822 1.058 -17.364 1.00 90.44 118 ARG A O 1
ATOM 958 N N . GLU A 1 119 ? 13.936 -0.021 -17.934 1.00 89.69 119 GLU A N 1
ATOM 959 C CA . GLU A 1 119 ? 13.382 1.032 -18.784 1.00 89.69 119 GLU A CA 1
ATOM 960 C C . GLU A 1 119 ? 12.682 2.127 -17.967 1.00 89.69 119 GLU A C 1
ATOM 962 O O . GLU A 1 119 ? 12.444 3.205 -18.500 1.00 89.69 119 GLU A O 1
ATOM 967 N N . LEU A 1 120 ? 12.459 1.926 -16.657 1.00 90.25 120 LEU A N 1
ATOM 968 C CA . LEU A 1 120 ? 11.943 2.946 -15.729 1.00 90.25 120 LEU A CA 1
ATOM 969 C C . LEU A 1 120 ? 13.001 4.008 -15.369 1.00 90.25 120 LEU A C 1
ATOM 971 O O . LEU A 1 120 ? 13.185 4.370 -14.206 1.00 90.25 120 LEU A O 1
ATOM 975 N N . THR A 1 121 ? 13.744 4.475 -16.364 1.00 87.06 121 THR A N 1
ATOM 976 C CA . THR A 1 121 ? 14.813 5.464 -16.235 1.00 87.06 121 THR A CA 1
ATOM 977 C C . THR A 1 121 ? 14.212 6.866 -16.215 1.00 87.06 121 THR A C 1
ATOM 979 O O . THR A 1 121 ? 13.592 7.286 -17.187 1.00 87.06 121 THR A O 1
ATOM 982 N N . LEU A 1 122 ? 14.432 7.604 -15.123 1.00 85.31 122 LEU A N 1
ATOM 983 C CA . LEU A 1 122 ? 13.927 8.971 -14.977 1.00 85.31 122 LEU A CA 1
ATOM 984 C C . LEU A 1 122 ? 14.527 9.898 -16.056 1.00 85.31 122 LEU A C 1
ATOM 986 O O . LEU A 1 122 ? 15.759 9.918 -16.200 1.00 85.31 122 LEU A O 1
ATOM 990 N N . PRO A 1 123 ? 13.714 10.718 -16.751 1.00 85.56 123 PRO A N 1
ATOM 991 C CA . PRO A 1 123 ? 14.197 11.678 -17.749 1.00 85.56 123 PRO A CA 1
ATOM 992 C C . PRO A 1 123 ? 15.293 12.604 -17.206 1.00 85.56 123 PRO A C 1
ATOM 994 O O . PRO A 1 123 ? 16.328 12.802 -17.848 1.00 85.56 123 PRO A O 1
ATOM 997 N N . VAL A 1 124 ? 15.123 13.078 -15.965 1.00 83.44 124 VAL A N 1
ATOM 998 C CA . VAL A 1 124 ? 16.073 13.960 -15.265 1.00 83.44 124 VAL A CA 1
ATOM 999 C C . VAL A 1 124 ? 17.458 13.330 -15.047 1.00 83.44 124 VAL A C 1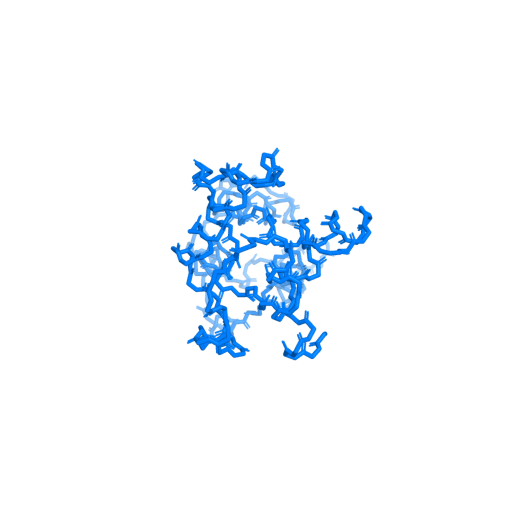
ATOM 1001 O O . VAL A 1 124 ? 18.451 14.040 -14.908 1.00 83.44 124 VAL A O 1
ATOM 1004 N N . CYS A 1 125 ? 17.569 11.998 -15.052 1.00 82.00 125 CYS A N 1
ATOM 1005 C CA . CYS A 1 125 ? 18.829 11.290 -14.821 1.00 82.00 125 CYS A CA 1
ATOM 1006 C C . CYS A 1 125 ? 19.656 11.049 -16.098 1.00 82.00 125 CYS A C 1
ATOM 1008 O O . CYS A 1 125 ? 20.643 10.313 -16.046 1.00 82.00 125 CYS A O 1
ATOM 1010 N N . GLY A 1 126 ? 19.285 11.631 -17.247 1.00 66.56 126 GLY A N 1
ATOM 1011 C CA . GLY A 1 126 ? 20.170 11.754 -18.414 1.00 66.56 126 GLY A CA 1
ATOM 1012 C C . GLY A 1 126 ? 20.775 10.438 -18.929 1.00 66.56 126 GLY A C 1
ATOM 1013 O O . GLY A 1 126 ? 21.979 10.365 -19.163 1.00 66.56 126 GLY A O 1
ATOM 1014 N N . LYS A 1 127 ? 19.957 9.388 -19.101 1.00 69.81 127 LYS A N 1
ATOM 1015 C CA . LYS A 1 127 ? 20.359 8.036 -19.566 1.00 69.81 127 LYS A CA 1
ATOM 1016 C C . LYS A 1 127 ? 21.339 7.281 -18.652 1.00 69.81 127 LYS A C 1
ATOM 1018 O O . LYS A 1 127 ? 21.988 6.330 -19.095 1.00 69.81 127 LYS A O 1
ATOM 1023 N N . GLN A 1 128 ? 21.440 7.632 -17.370 1.00 83.50 128 GLN A N 1
ATOM 1024 C CA . GLN A 1 128 ? 22.187 6.805 -16.422 1.00 83.50 128 GLN A CA 1
ATOM 1025 C C . GLN A 1 128 ? 21.576 5.400 -16.316 1.00 83.50 128 GLN A C 1
ATOM 1027 O O . GLN A 1 128 ? 20.428 5.234 -15.902 1.00 83.50 128 GLN A O 1
ATOM 1032 N N . LYS A 1 129 ? 22.388 4.382 -16.627 1.00 80.38 129 LYS A N 1
ATOM 1033 C CA . LYS A 1 129 ? 21.996 2.962 -16.713 1.00 80.38 129 LYS A CA 1
ATOM 1034 C C . LYS A 1 129 ? 21.292 2.415 -15.463 1.00 80.38 129 LYS A C 1
ATOM 1036 O O . LYS A 1 129 ? 20.490 1.496 -15.571 1.00 80.38 129 LYS A O 1
ATOM 1041 N N . ASN A 1 130 ? 21.601 2.962 -14.288 1.00 88.50 130 ASN A N 1
ATOM 1042 C CA . ASN A 1 130 ? 21.072 2.499 -13.002 1.00 88.50 130 ASN A CA 1
ATOM 1043 C C . ASN A 1 130 ? 20.032 3.449 -12.392 1.00 88.50 130 ASN A C 1
ATOM 1045 O O . ASN A 1 130 ? 19.616 3.238 -11.258 1.00 88.50 130 ASN A O 1
ATOM 1049 N N . SER A 1 131 ? 19.600 4.482 -13.119 1.00 88.69 131 SER A N 1
ATOM 1050 C CA . SER A 1 131 ? 18.619 5.455 -12.616 1.00 88.69 131 SER A CA 1
ATOM 1051 C C . SER A 1 131 ? 17.257 4.833 -12.298 1.00 88.69 131 SER A C 1
ATOM 1053 O O . SER A 1 131 ? 16.561 5.329 -11.417 1.00 88.69 131 SER A O 1
ATOM 1055 N N . TYR A 1 132 ? 16.917 3.697 -12.913 1.00 91.62 132 TYR A N 1
ATOM 1056 C CA . TYR A 1 132 ? 15.727 2.927 -12.550 1.00 91.62 132 TYR A CA 1
ATOM 1057 C C . TYR A 1 132 ? 15.714 2.489 -11.074 1.00 91.62 132 TYR A C 1
ATOM 1059 O O . TYR A 1 132 ? 14.645 2.365 -10.484 1.00 91.62 132 TYR A O 1
ATOM 1067 N N . LEU A 1 133 ? 16.881 2.316 -10.436 1.00 92.94 133 LEU A N 1
ATOM 1068 C CA . LEU A 1 133 ? 16.968 2.034 -8.998 1.00 92.94 133 LEU A CA 1
ATOM 1069 C C . LEU A 1 133 ? 16.466 3.212 -8.156 1.00 92.94 133 LEU A C 1
ATOM 1071 O O . LEU A 1 133 ? 15.904 2.994 -7.085 1.00 92.94 133 LEU A O 1
ATOM 1075 N N . THR A 1 134 ? 16.631 4.449 -8.633 1.00 92.06 134 THR A N 1
ATOM 1076 C CA . THR A 1 134 ? 16.062 5.640 -7.990 1.00 92.06 134 THR A CA 1
ATOM 1077 C C . THR A 1 134 ? 14.539 5.597 -8.065 1.00 92.06 134 THR A C 1
ATOM 1079 O O . THR A 1 134 ? 13.883 5.786 -7.042 1.00 92.06 134 THR A O 1
ATOM 1082 N N . THR A 1 135 ? 13.982 5.256 -9.233 1.00 92.19 135 THR A N 1
ATOM 1083 C CA . THR A 1 135 ? 12.536 5.056 -9.421 1.00 92.19 135 THR A CA 1
ATOM 1084 C C . THR A 1 135 ? 11.999 3.990 -8.467 1.00 92.19 135 THR A C 1
ATOM 1086 O O . THR A 1 135 ? 11.021 4.232 -7.763 1.00 92.19 135 THR A O 1
ATOM 1089 N N . LEU A 1 136 ? 12.676 2.840 -8.363 1.00 93.94 136 LEU A N 1
ATOM 1090 C CA . LEU A 1 136 ? 12.305 1.782 -7.418 1.00 93.94 136 LEU A CA 1
ATOM 1091 C C . LEU A 1 136 ? 12.366 2.269 -5.964 1.00 93.94 136 LEU A C 1
ATOM 1093 O O . LEU A 1 136 ? 11.408 2.072 -5.224 1.00 93.94 136 LEU A O 1
ATOM 1097 N N . CYS A 1 137 ? 13.428 2.973 -5.558 1.00 92.75 137 CYS A N 1
ATOM 1098 C CA . CYS A 1 137 ? 13.535 3.548 -4.213 1.00 92.75 137 CYS A CA 1
ATOM 1099 C C . CYS A 1 137 ? 12.392 4.523 -3.887 1.00 92.75 137 CYS A C 1
ATOM 1101 O O . CYS A 1 137 ? 11.955 4.596 -2.738 1.00 92.75 137 CYS A O 1
ATOM 1103 N N . TRP A 1 138 ? 11.930 5.308 -4.863 1.00 92.56 138 TRP A N 1
ATOM 1104 C CA . TRP A 1 138 ? 10.797 6.214 -4.674 1.00 92.56 138 TRP A CA 1
ATOM 1105 C C . TRP A 1 138 ? 9.490 5.450 -4.516 1.00 92.56 138 TRP A C 1
ATOM 1107 O O . TRP A 1 138 ? 8.752 5.724 -3.576 1.00 92.56 138 TRP A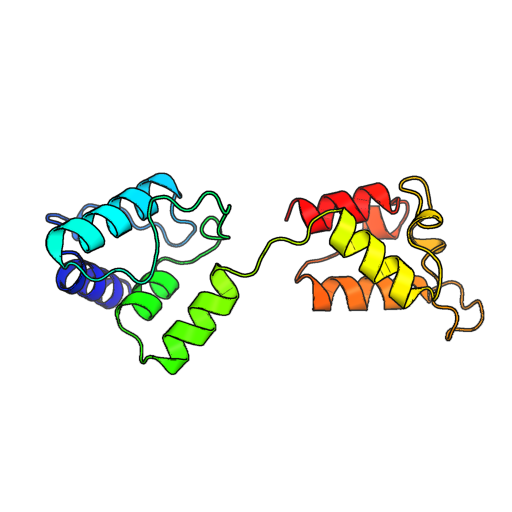 O 1
ATOM 1117 N N . LEU A 1 139 ? 9.245 4.441 -5.353 1.00 92.44 139 LEU A N 1
ATOM 1118 C CA . LEU A 1 139 ? 8.076 3.573 -5.217 1.00 92.44 139 LEU A CA 1
ATOM 1119 C C . LEU A 1 139 ? 8.055 2.872 -3.856 1.00 92.44 139 LEU A C 1
ATOM 1121 O O . LEU A 1 139 ? 7.016 2.870 -3.203 1.00 92.44 139 LEU A O 1
ATOM 1125 N N . GLU A 1 140 ? 9.188 2.323 -3.409 1.00 92.31 140 GLU A N 1
ATOM 1126 C CA . GLU A 1 140 ? 9.305 1.660 -2.103 1.00 92.31 140 GLU A CA 1
ATOM 1127 C C . GLU A 1 140 ? 8.911 2.581 -0.948 1.00 92.31 140 GLU A C 1
ATOM 1129 O O . GLU A 1 140 ? 8.238 2.144 -0.021 1.00 92.31 140 GLU A O 1
ATOM 1134 N N . LYS A 1 141 ? 9.307 3.858 -1.007 1.00 89.50 141 LYS A N 1
ATOM 1135 C CA . LYS A 1 141 ? 8.941 4.858 0.005 1.00 89.50 141 LYS A CA 1
ATOM 1136 C C . LYS A 1 141 ? 7.476 5.276 -0.096 1.00 89.50 141 LYS A C 1
ATOM 1138 O O . LYS A 1 141 ? 6.834 5.456 0.930 1.00 89.50 141 LYS A O 1
ATOM 1143 N N . THR A 1 142 ? 6.966 5.458 -1.312 1.00 89.88 142 THR A N 1
ATOM 1144 C CA . THR A 1 142 ? 5.599 5.943 -1.553 1.00 89.88 142 THR A CA 1
ATOM 1145 C C . THR A 1 142 ? 4.551 4.887 -1.214 1.00 89.88 142 THR A C 1
ATOM 1147 O O . THR A 1 142 ? 3.505 5.222 -0.663 1.00 89.88 142 THR A O 1
ATOM 1150 N N . PHE A 1 143 ? 4.822 3.620 -1.530 1.00 87.62 143 PHE A N 1
ATOM 1151 C CA . PHE A 1 143 ? 3.872 2.517 -1.367 1.00 87.62 143 PHE A CA 1
ATOM 1152 C C . PHE A 1 143 ? 4.249 1.531 -0.252 1.00 87.62 143 PHE A C 1
ATOM 1154 O O . PHE A 1 143 ? 3.618 0.486 -0.145 1.00 87.62 143 PHE A O 1
ATOM 1161 N N . ASP A 1 144 ? 5.260 1.861 0.555 1.00 84.88 144 ASP A N 1
ATOM 1162 C CA . ASP A 1 144 ? 5.722 1.089 1.716 1.00 84.88 144 ASP A CA 1
ATOM 1163 C C . ASP A 1 144 ? 5.925 -0.411 1.430 1.00 84.88 144 ASP A C 1
ATOM 1165 O O . ASP A 1 144 ? 5.299 -1.295 2.015 1.00 84.88 144 ASP A O 1
ATOM 1169 N N . PHE A 1 145 ? 6.817 -0.710 0.484 1.00 87.25 145 PHE A N 1
ATOM 1170 C CA . PHE A 1 145 ? 7.197 -2.084 0.147 1.00 87.25 145 PHE A CA 1
ATOM 1171 C C . PHE A 1 145 ? 8.705 -2.205 -0.084 1.00 87.25 145 PHE A C 1
ATOM 1173 O O . PHE A 1 145 ? 9.456 -1.228 -0.054 1.00 87.25 145 PHE A O 1
ATOM 1180 N N . LYS A 1 146 ? 9.167 -3.437 -0.312 1.00 90.56 146 LYS A N 1
ATOM 1181 C CA . LYS A 1 146 ? 10.549 -3.731 -0.699 1.00 90.56 146 LYS A CA 1
ATOM 1182 C C . LYS A 1 146 ? 10.575 -4.497 -2.006 1.00 90.56 146 LYS A C 1
ATOM 1184 O O . LYS A 1 146 ? 9.906 -5.521 -2.130 1.00 90.56 146 LYS A O 1
ATOM 1189 N N . THR A 1 147 ? 11.366 -4.021 -2.960 1.00 92.19 147 THR A N 1
ATOM 1190 C CA . THR A 1 147 ? 11.525 -4.675 -4.255 1.00 92.19 147 THR A CA 1
ATOM 1191 C C . THR A 1 147 ? 12.397 -5.923 -4.090 1.00 92.19 147 THR A C 1
ATOM 1193 O O . THR A 1 147 ? 13.546 -5.815 -3.654 1.00 92.19 147 THR A O 1
ATOM 1196 N N . PRO A 1 148 ? 11.905 -7.124 -4.436 1.00 92.69 148 PRO A N 1
ATOM 1197 C CA . PRO A 1 148 ? 12.692 -8.345 -4.325 1.00 92.69 148 PRO A CA 1
ATOM 1198 C C . PRO A 1 148 ? 13.917 -8.334 -5.261 1.00 92.69 148 PRO A C 1
ATOM 1200 O O . PRO A 1 148 ? 13.795 -7.885 -6.406 1.00 92.69 148 PRO A O 1
ATOM 1203 N N . PRO A 1 149 ? 15.081 -8.883 -4.857 1.00 91.94 149 PRO A N 1
ATOM 1204 C CA . PRO A 1 149 ? 16.293 -8.880 -5.687 1.00 91.94 149 PRO A CA 1
ATOM 1205 C C . PRO A 1 149 ? 16.122 -9.525 -7.072 1.00 91.94 149 PRO A C 1
ATOM 1207 O O . PRO A 1 149 ? 16.694 -9.056 -8.055 1.00 91.94 149 PRO A O 1
ATOM 1210 N N . ASN A 1 150 ? 15.299 -10.573 -7.178 1.00 91.19 150 ASN A N 1
ATOM 1211 C CA . ASN A 1 150 ? 14.971 -11.223 -8.450 1.00 91.19 150 ASN A CA 1
ATOM 1212 C C . ASN A 1 150 ? 14.198 -10.291 -9.397 1.00 91.19 150 ASN A C 1
ATOM 1214 O O . ASN A 1 150 ? 14.412 -10.328 -10.609 1.00 91.19 150 ASN A O 1
ATOM 1218 N N . LEU A 1 151 ? 13.336 -9.437 -8.839 1.00 90.94 151 LEU A N 1
ATOM 1219 C CA . LEU A 1 151 ? 12.577 -8.444 -9.590 1.00 90.94 151 LEU A CA 1
ATOM 1220 C C . LEU A 1 151 ? 13.507 -7.332 -10.093 1.00 90.94 151 LEU A C 1
ATOM 1222 O O . LEU A 1 151 ? 13.429 -6.951 -11.252 1.00 90.94 151 LEU A O 1
ATOM 1226 N N . ILE A 1 152 ? 14.455 -6.876 -9.267 1.00 90.12 152 ILE A N 1
ATOM 1227 C CA . ILE A 1 152 ? 15.464 -5.881 -9.672 1.00 90.12 152 ILE A CA 1
ATOM 1228 C C . ILE A 1 152 ? 16.307 -6.397 -10.848 1.00 90.12 152 ILE A C 1
ATOM 1230 O O . ILE A 1 152 ? 16.611 -5.649 -11.776 1.00 90.12 152 ILE A O 1
ATOM 1234 N N . ALA A 1 153 ? 16.681 -7.680 -10.827 1.00 86.94 153 ALA A N 1
ATOM 1235 C CA . ALA A 1 153 ? 17.533 -8.260 -11.858 1.00 86.94 153 ALA A CA 1
ATOM 1236 C C . ALA A 1 153 ? 16.840 -8.324 -13.231 1.00 86.94 153 ALA A C 1
ATOM 1238 O O . ALA A 1 153 ? 17.410 -7.820 -14.207 1.00 86.94 153 ALA A O 1
ATOM 1239 N N . ASN A 1 154 ? 15.642 -8.932 -13.278 1.00 88.31 154 ASN A N 1
ATOM 1240 C CA . ASN A 1 154 ? 14.964 -9.374 -14.507 1.00 88.31 154 ASN A CA 1
ATOM 1241 C C . ASN A 1 154 ? 13.431 -9.171 -14.489 1.00 88.31 154 ASN A C 1
ATOM 1243 O O . ASN A 1 154 ? 12.714 -9.803 -15.261 1.00 88.31 154 ASN A O 1
ATOM 1247 N N . GLY A 1 155 ? 12.906 -8.351 -13.581 1.00 92.31 155 GLY A N 1
ATOM 1248 C CA . GLY A 1 155 ? 11.472 -8.118 -13.448 1.00 92.31 155 GLY A CA 1
ATOM 1249 C C . GLY A 1 155 ? 10.888 -7.259 -14.567 1.00 92.31 155 GLY A C 1
ATOM 1250 O O . GLY A 1 155 ? 11.587 -6.477 -15.221 1.00 92.31 155 GLY A O 1
ATOM 1251 N N . SER A 1 156 ? 9.574 -7.385 -14.733 1.00 95.88 156 SER A N 1
ATOM 1252 C CA . SER A 1 156 ? 8.765 -6.504 -15.575 1.00 95.88 156 SER A CA 1
ATOM 1253 C C . SER A 1 156 ? 7.979 -5.493 -14.740 1.00 95.88 156 SER A C 1
ATOM 1255 O O . SER A 1 156 ? 7.738 -5.700 -13.543 1.00 95.88 156 SER A O 1
ATOM 1257 N N . VAL A 1 157 ? 7.534 -4.415 -15.383 1.00 95.50 157 VAL A N 1
ATOM 1258 C CA . VAL A 1 157 ? 6.637 -3.420 -14.779 1.00 95.50 157 VAL A CA 1
ATOM 1259 C C . VAL A 1 157 ? 5.343 -4.071 -14.287 1.00 95.50 157 VAL A C 1
ATOM 1261 O O . VAL A 1 157 ? 4.897 -3.759 -13.186 1.00 95.50 157 VAL A O 1
ATOM 1264 N N . GLY A 1 158 ? 4.789 -5.042 -15.016 1.00 95.19 158 GLY A N 1
ATOM 1265 C CA . GLY A 1 158 ? 3.605 -5.784 -14.584 1.00 95.19 158 GLY A CA 1
ATOM 1266 C C . GLY A 1 158 ? 3.833 -6.553 -13.280 1.00 95.19 158 GLY A C 1
ATOM 1267 O O . GLY A 1 158 ? 2.976 -6.537 -12.396 1.00 95.19 158 GLY A O 1
ATOM 1268 N N . ASN A 1 159 ? 5.012 -7.167 -13.098 1.00 94.50 159 ASN A N 1
ATOM 1269 C CA . ASN A 1 159 ? 5.347 -7.829 -11.832 1.00 94.50 159 ASN A CA 1
ATOM 1270 C C . ASN A 1 159 ? 5.456 -6.829 -10.673 1.00 94.50 159 ASN A C 1
ATOM 1272 O O . ASN A 1 159 ? 5.025 -7.135 -9.563 1.00 94.50 159 ASN A O 1
ATOM 1276 N N . LEU A 1 160 ? 6.013 -5.643 -10.927 1.00 95.00 160 LEU A N 1
ATOM 1277 C CA . LEU A 1 160 ? 6.128 -4.578 -9.932 1.00 95.00 160 LEU A CA 1
ATOM 1278 C C . LEU A 1 160 ? 4.758 -4.009 -9.544 1.00 95.00 160 LEU A C 1
ATOM 1280 O O . LEU A 1 160 ? 4.468 -3.875 -8.359 1.00 95.00 160 LEU A O 1
ATOM 1284 N N . ILE A 1 161 ? 3.895 -3.731 -10.522 1.00 94.56 161 ILE A N 1
ATOM 1285 C CA . ILE A 1 161 ? 2.530 -3.254 -10.278 1.00 94.56 161 ILE A CA 1
ATOM 1286 C C . ILE A 1 161 ? 1.736 -4.299 -9.491 1.00 94.56 161 ILE A C 1
ATOM 1288 O O . ILE A 1 161 ? 1.070 -3.950 -8.518 1.00 94.56 161 ILE A O 1
ATOM 1292 N N . ALA A 1 162 ? 1.830 -5.578 -9.868 1.00 91.62 162 ALA A N 1
ATOM 1293 C CA . ALA A 1 162 ? 1.165 -6.663 -9.153 1.00 91.62 162 ALA A CA 1
ATOM 1294 C C . ALA A 1 162 ? 1.671 -6.804 -7.710 1.00 91.62 162 ALA A C 1
ATOM 1296 O O . ALA A 1 162 ? 0.870 -7.029 -6.805 1.00 91.62 162 ALA A O 1
ATOM 1297 N N . LEU A 1 163 ? 2.978 -6.631 -7.482 1.00 90.50 163 LEU A N 1
ATOM 1298 C CA . LEU A 1 163 ? 3.557 -6.622 -6.142 1.00 90.50 163 LEU A CA 1
ATOM 1299 C C . LEU A 1 163 ? 2.975 -5.478 -5.303 1.00 90.50 163 LEU A C 1
ATOM 1301 O O . LEU A 1 163 ? 2.498 -5.721 -4.201 1.00 90.50 163 LEU A O 1
ATOM 1305 N N . ILE A 1 164 ? 2.969 -4.253 -5.828 1.00 89.38 164 ILE A N 1
ATOM 1306 C CA . ILE A 1 164 ? 2.513 -3.065 -5.095 1.00 89.38 164 ILE A CA 1
ATOM 1307 C C . ILE A 1 164 ? 1.002 -3.117 -4.826 1.00 89.38 164 ILE A C 1
ATOM 1309 O O . ILE A 1 164 ? 0.565 -2.853 -3.711 1.00 89.38 164 ILE A O 1
ATOM 1313 N N . ALA A 1 165 ? 0.199 -3.494 -5.823 1.00 85.12 165 ALA A N 1
ATOM 1314 C CA . ALA A 1 165 ? -1.256 -3.570 -5.686 1.00 85.12 165 ALA A CA 1
ATOM 1315 C C . ALA A 1 165 ? -1.732 -4.809 -4.898 1.00 85.12 165 ALA A C 1
ATOM 1317 O O . ALA A 1 165 ? -2.848 -4.823 -4.375 1.00 85.12 165 ALA A O 1
ATOM 1318 N N . GLY A 1 166 ? -0.908 -5.861 -4.835 1.00 71.81 166 GLY A N 1
ATOM 1319 C CA . GLY A 1 166 ? -1.179 -7.096 -4.096 1.00 71.81 166 GLY A CA 1
ATOM 1320 C C . GLY A 1 166 ? -0.702 -7.092 -2.638 1.00 71.81 166 GLY A C 1
ATOM 1321 O O . GLY A 1 166 ? -1.150 -7.948 -1.869 1.00 71.81 166 GLY A O 1
ATOM 1322 N N . SER A 1 167 ?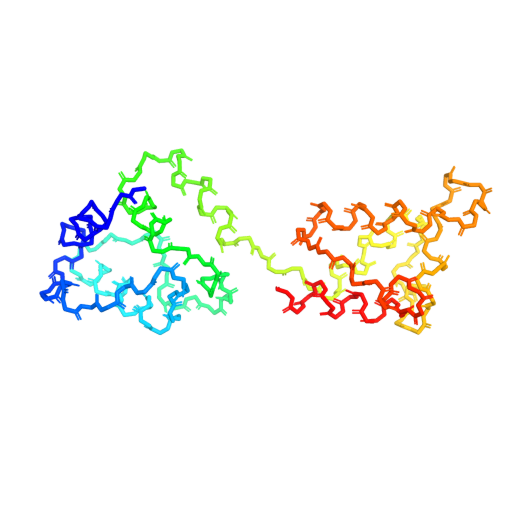 0.167 -6.148 -2.257 1.00 56.28 167 SER A N 1
ATOM 1323 C CA . SER A 1 167 ? 0.691 -5.982 -0.888 1.00 56.28 167 SER A CA 1
ATOM 1324 C C . SER A 1 167 ? -0.378 -5.462 0.084 1.00 56.28 167 SER A C 1
ATOM 1326 O O . SER A 1 167 ? -1.195 -4.594 -0.296 1.00 56.28 167 SER A O 1
#

pLDDT: mean 78.4, std 13.51, range [50.47, 95.88]

Secondary structure (DSSP, 8-state):
--HHHHHHHHHHHH--TTGGGS---SS---HHHHHHHHHHHHHHHS--SS-TT--S--GGGG--HHHHHHHHHS-HHHHHHHHHHHTPPPPPHHHHHHHHHHHTTS-GGG--TTSBGGG---GGGTT-TTTHHHHHHHHHHHHT----HHHHHH-BHHHHHHHHHH-

Sequence (167 aa):
MNYKQIIGVFSRKTQLKNIENVRLNDGKIEINFLKSIVRSISERCFRTEFSPRSRYAWNWNNVSIGTIARLLSGKPEETALLRAEILAPRPSAQTVRHYLADLLECPPELISDNMSLRELTLPVCGKQKNSYLTTLCWLEKTFDFKTPPNLIANGSVGNLIALIAGS

Foldseek 3Di:
DDPVLLLVLLCVQQVDPPSVVPPLDFFFDDPVVVLVSQVSNCVPVVDHPDDSPDPAPFQRRGDTSVLVSCLSPPDPVSVVVSCCVRRVHQQALQNVLVVLCVQQVHDSVPQDQQAQLQVSAGPVVPPDSCNSVVVQVVCCVVQVHDDDPVCVVTNGPNVVSCVRNVD